Protein AF-K8PT10-F1 (afdb_monomer_lite)

Sequence (78 aa):
MKKILIGAAFAMIGAVGAYAQTAVVSEYYVVRDSNTKTCTVVDKKPTGTTTTIVDNGVFKTRTEAETGMKTIKVCTEK

Foldseek 3Di:
DDDDDDDDDDDDDPPPDDPPPPPVLQKWFWWAFQPVLATDIDSDDDPDPRIDGDPPGIGRDPVVNVVVLVVRCSNVPD

Structure (mmCIF, N/CA/C/O backbone):
data_AF-K8PT10-F1
#
_entry.id   AF-K8PT10-F1
#
loop_
_atom_site.group_PDB
_atom_site.id
_atom_site.type_symbol
_atom_site.label_atom_id
_atom_site.label_alt_id
_atom_site.label_comp_id
_atom_site.label_asym_id
_atom_site.label_entity_id
_atom_site.label_seq_id
_atom_site.pdbx_PDB_ins_code
_atom_site.Cartn_x
_atom_site.Cartn_y
_atom_site.Cartn_z
_atom_site.occupancy
_atom_site.B_iso_or_equiv
_atom_site.auth_seq_id
_atom_site.auth_comp_id
_atom_site.auth_asym_id
_atom_site.auth_atom_id
_atom_site.pdbx_PDB_model_num
ATOM 1 N N . MET A 1 1 ? 69.220 4.387 -6.972 1.00 47.72 1 MET A N 1
ATOM 2 C CA . MET A 1 1 ? 68.644 5.536 -7.709 1.00 47.72 1 MET A CA 1
ATOM 3 C C . MET A 1 1 ? 67.656 5.055 -8.772 1.00 47.72 1 MET A C 1
ATOM 5 O O . MET A 1 1 ? 68.089 4.748 -9.873 1.00 47.72 1 MET A O 1
ATOM 9 N N . LYS A 1 2 ? 66.352 5.017 -8.477 1.00 37.78 2 LYS A N 1
ATOM 10 C CA . LYS A 1 2 ? 65.290 5.451 -9.405 1.00 37.78 2 LYS A CA 1
ATOM 11 C C . LYS A 1 2 ? 63.973 5.507 -8.626 1.00 37.78 2 LYS A C 1
ATOM 13 O O . LYS A 1 2 ? 63.542 4.520 -8.047 1.00 37.78 2 LYS A O 1
ATOM 18 N N . LYS A 1 3 ? 63.429 6.715 -8.531 1.00 47.19 3 LYS A N 1
ATOM 19 C CA . LYS A 1 3 ? 62.188 7.056 -7.841 1.00 47.19 3 LYS A CA 1
ATOM 20 C C . LYS A 1 3 ? 61.033 6.586 -8.725 1.00 47.19 3 LYS A C 1
ATOM 22 O O . LYS A 1 3 ? 60.973 7.023 -9.870 1.00 47.19 3 LYS A O 1
ATOM 27 N N . ILE A 1 4 ? 60.142 5.740 -8.217 1.00 53.94 4 ILE A N 1
ATOM 28 C CA . ILE A 1 4 ? 58.827 5.535 -8.831 1.00 53.94 4 ILE A CA 1
ATOM 29 C C . ILE A 1 4 ? 57.819 6.136 -7.861 1.00 53.94 4 ILE A C 1
ATOM 31 O O . ILE A 1 4 ? 57.503 5.576 -6.817 1.00 53.94 4 ILE A O 1
ATOM 35 N N . LEU A 1 5 ? 57.450 7.370 -8.183 1.00 57.47 5 LEU A N 1
ATOM 36 C CA . LEU A 1 5 ? 56.320 8.078 -7.615 1.00 57.47 5 LEU A CA 1
ATOM 37 C C . LEU A 1 5 ? 55.062 7.695 -8.408 1.00 57.47 5 LEU A C 1
ATOM 39 O O . LEU A 1 5 ? 55.153 7.377 -9.592 1.00 57.47 5 LEU A O 1
ATOM 43 N N . ILE A 1 6 ? 53.922 7.936 -7.760 1.00 57.00 6 ILE A N 1
ATOM 44 C CA . ILE A 1 6 ? 52.570 8.116 -8.311 1.00 57.00 6 ILE A CA 1
ATOM 45 C C . ILE A 1 6 ? 51.722 6.840 -8.401 1.00 57.00 6 ILE A C 1
ATOM 47 O O . ILE A 1 6 ? 51.988 5.936 -9.185 1.00 57.00 6 ILE A O 1
ATOM 51 N N . GLY A 1 7 ? 50.629 6.847 -7.627 1.00 44.34 7 GLY A N 1
ATOM 52 C CA . GLY A 1 7 ? 49.466 5.994 -7.870 1.00 44.34 7 GLY A CA 1
ATOM 53 C C . GLY A 1 7 ? 48.693 5.542 -6.630 1.00 44.34 7 GLY A C 1
ATOM 54 O O . GLY A 1 7 ? 48.219 4.413 -6.612 1.00 44.34 7 GLY A O 1
ATOM 55 N N . ALA A 1 8 ? 48.590 6.352 -5.571 1.00 51.59 8 ALA A N 1
ATOM 56 C CA . ALA A 1 8 ? 47.762 6.003 -4.417 1.00 51.59 8 ALA A CA 1
ATOM 57 C C . ALA A 1 8 ? 46.269 6.235 -4.713 1.00 51.59 8 ALA A C 1
ATOM 59 O O . ALA A 1 8 ? 45.861 7.365 -4.951 1.00 51.59 8 ALA A O 1
ATOM 60 N N . ALA A 1 9 ? 45.516 5.133 -4.628 1.00 52.16 9 ALA A N 1
ATOM 61 C CA . ALA A 1 9 ? 44.145 4.990 -4.133 1.00 52.16 9 ALA A CA 1
ATOM 62 C C . ALA A 1 9 ? 43.019 5.816 -4.788 1.00 52.16 9 ALA A C 1
ATOM 64 O O . ALA A 1 9 ? 42.974 7.029 -4.685 1.00 52.16 9 ALA A O 1
ATOM 65 N N . PHE A 1 10 ? 42.019 5.122 -5.337 1.00 49.69 10 PHE A N 1
ATOM 66 C CA . PHE A 1 10 ? 40.732 4.914 -4.658 1.00 49.69 10 PHE A CA 1
ATOM 67 C C . PHE A 1 10 ? 39.982 3.791 -5.386 1.00 49.69 10 PHE A C 1
ATOM 69 O O . PHE A 1 10 ? 39.481 3.958 -6.495 1.00 49.69 10 PHE A O 1
ATOM 76 N N . ALA A 1 11 ? 39.936 2.617 -4.756 1.00 60.25 11 ALA A N 1
ATOM 77 C CA . ALA A 1 11 ? 38.986 1.577 -5.111 1.00 60.25 11 ALA A CA 1
ATOM 78 C C . ALA A 1 11 ? 37.589 2.082 -4.730 1.00 60.25 11 ALA A C 1
ATOM 80 O O . ALA A 1 11 ? 37.307 2.272 -3.549 1.00 60.25 11 ALA A O 1
ATOM 81 N N . MET A 1 12 ? 36.730 2.324 -5.717 1.00 57.09 12 MET A N 1
ATOM 82 C CA . MET A 1 12 ? 35.318 2.623 -5.491 1.00 57.09 12 MET A CA 1
ATOM 83 C C . MET A 1 12 ? 34.485 1.546 -6.176 1.00 57.09 12 MET A C 1
ATOM 85 O O . MET A 1 12 ? 34.372 1.466 -7.395 1.00 57.09 12 MET A O 1
ATOM 89 N N . ILE A 1 13 ? 33.981 0.685 -5.301 1.00 62.50 13 ILE A N 1
ATOM 90 C CA . ILE A 1 13 ? 32.880 -0.261 -5.426 1.00 62.50 13 ILE A CA 1
ATOM 91 C C . ILE A 1 13 ? 31.844 0.189 -6.465 1.00 62.50 13 ILE A C 1
ATOM 93 O O . ILE A 1 13 ? 31.134 1.170 -6.271 1.00 62.50 13 ILE A O 1
ATOM 97 N N . GLY A 1 14 ? 31.710 -0.591 -7.534 1.00 48.75 14 GLY A N 1
ATOM 98 C CA . GLY A 1 14 ? 30.500 -0.642 -8.343 1.00 48.75 14 GLY A CA 1
ATOM 99 C C . GLY A 1 14 ? 29.759 -1.921 -7.993 1.00 48.75 14 GLY A C 1
ATOM 100 O O . GLY A 1 14 ? 29.925 -2.929 -8.673 1.00 48.75 14 GLY A O 1
ATOM 101 N N . ALA A 1 15 ? 28.998 -1.909 -6.897 1.00 55.19 15 ALA A N 1
ATOM 102 C CA . ALA A 1 15 ? 27.999 -2.937 -6.649 1.00 55.19 15 ALA A CA 1
ATOM 103 C C . ALA A 1 15 ? 27.014 -2.879 -7.821 1.00 55.19 15 ALA A C 1
ATOM 105 O O . ALA A 1 15 ? 26.186 -1.972 -7.899 1.00 55.19 15 ALA A O 1
ATOM 106 N N . VAL A 1 16 ? 27.158 -3.803 -8.771 1.00 57.69 16 VAL A N 1
ATOM 107 C CA . VAL A 1 16 ? 26.168 -4.000 -9.824 1.00 57.69 16 VAL A CA 1
ATOM 108 C C . VAL A 1 16 ? 24.934 -4.492 -9.091 1.00 57.69 16 VAL A C 1
ATOM 110 O O . VAL A 1 16 ? 24.888 -5.628 -8.618 1.00 57.69 16 VAL A O 1
ATOM 113 N N . GLY A 1 17 ? 24.018 -3.552 -8.856 1.00 50.12 17 GLY A N 1
ATOM 114 C CA . GLY A 1 17 ? 22.800 -3.772 -8.106 1.00 50.12 17 GLY A CA 1
ATOM 115 C C . GLY A 1 17 ? 22.124 -5.020 -8.634 1.00 50.12 17 GLY A C 1
ATOM 116 O O . GLY A 1 17 ? 21.954 -5.180 -9.842 1.00 50.12 17 GLY A O 1
ATOM 117 N N . ALA A 1 18 ? 21.775 -5.913 -7.712 1.00 48.72 18 ALA A N 1
ATOM 118 C CA . ALA A 1 18 ? 20.842 -6.980 -7.980 1.00 48.72 18 ALA A CA 1
ATOM 119 C C . ALA A 1 18 ? 19.617 -6.339 -8.637 1.00 48.72 18 ALA A C 1
ATOM 121 O O . ALA A 1 18 ? 18.848 -5.636 -7.980 1.00 48.72 18 ALA A O 1
ATOM 122 N N . TYR A 1 19 ? 19.476 -6.533 -9.948 1.00 48.94 19 TYR A N 1
ATOM 123 C CA . TYR A 1 19 ? 18.236 -6.268 -10.645 1.00 48.94 19 TYR A CA 1
ATOM 124 C C . TYR A 1 19 ? 17.227 -7.198 -9.990 1.00 48.94 19 TYR A C 1
ATOM 126 O O . TYR A 1 19 ? 17.184 -8.399 -10.262 1.00 48.94 19 TYR A O 1
ATOM 134 N N . ALA A 1 20 ? 16.489 -6.647 -9.029 1.00 49.06 20 ALA A N 1
ATOM 135 C CA . ALA A 1 20 ? 15.270 -7.227 -8.533 1.00 49.06 20 ALA A CA 1
ATOM 136 C C . ALA A 1 20 ? 14.405 -7.443 -9.770 1.00 49.06 20 ALA A C 1
ATOM 138 O O . ALA A 1 20 ? 13.856 -6.495 -10.321 1.00 49.06 20 ALA A O 1
ATOM 139 N N . GLN A 1 21 ? 14.432 -8.683 -10.257 1.00 46.03 21 GLN A N 1
ATOM 140 C CA . GLN A 1 21 ? 13.426 -9.337 -11.070 1.00 46.03 21 GLN A CA 1
ATOM 141 C C . GLN A 1 21 ? 12.138 -8.517 -11.056 1.00 46.03 21 GLN A C 1
ATOM 143 O O . GLN A 1 21 ? 11.359 -8.562 -10.103 1.00 46.03 21 GLN A O 1
ATOM 148 N N . THR A 1 22 ? 11.964 -7.702 -12.094 1.00 49.31 22 THR A N 1
ATOM 149 C CA . THR A 1 22 ? 10.714 -7.013 -12.365 1.00 49.31 22 THR A CA 1
ATOM 150 C C . THR A 1 22 ? 9.723 -8.104 -12.716 1.00 49.31 22 THR A C 1
ATOM 152 O O . THR A 1 22 ? 9.533 -8.444 -13.883 1.00 49.31 22 THR A O 1
ATOM 155 N N . ALA A 1 23 ? 9.117 -8.698 -11.688 1.00 53.72 23 ALA A N 1
ATOM 156 C CA . ALA A 1 23 ? 7.782 -9.230 -11.827 1.00 53.72 23 ALA A CA 1
ATOM 157 C C . ALA A 1 23 ? 6.994 -8.119 -12.518 1.00 53.72 23 ALA A C 1
ATOM 159 O O . ALA A 1 23 ? 6.993 -6.977 -12.051 1.00 53.72 23 ALA A O 1
ATOM 160 N N . VAL A 1 24 ? 6.454 -8.423 -13.694 1.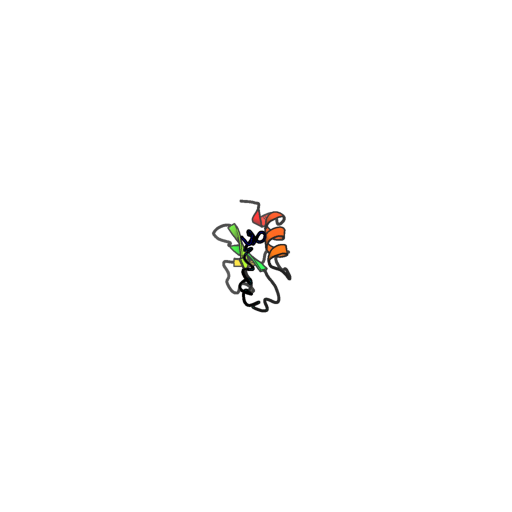00 55.12 24 VAL A N 1
ATOM 161 C CA . VAL A 1 24 ? 5.705 -7.478 -14.520 1.00 55.12 24 VAL A CA 1
ATOM 162 C C . VAL A 1 24 ? 4.365 -7.256 -13.826 1.00 55.12 24 VAL A C 1
ATOM 164 O O . VAL A 1 24 ? 3.331 -7.784 -14.221 1.00 55.12 24 VAL A O 1
ATOM 167 N N . VAL A 1 25 ? 4.411 -6.564 -12.694 1.00 61.12 25 VAL A N 1
ATOM 168 C CA . VAL A 1 25 ? 3.249 -6.163 -11.924 1.00 61.12 25 VAL A CA 1
ATOM 169 C C . VAL A 1 25 ? 2.614 -5.053 -12.735 1.00 61.12 25 VAL A C 1
ATOM 171 O O . VAL A 1 25 ? 3.147 -3.951 -12.823 1.00 61.12 25 VAL A O 1
ATOM 174 N N . SER A 1 26 ? 1.528 -5.392 -13.422 1.00 71.44 26 SER A N 1
ATOM 175 C CA . SER A 1 26 ? 0.826 -4.462 -14.305 1.00 71.44 26 SER A CA 1
ATOM 176 C C . SER A 1 26 ? 0.222 -3.306 -13.508 1.00 71.44 26 SER A C 1
ATOM 178 O O . SER A 1 26 ? 0.151 -2.183 -13.998 1.00 71.44 26 SER A O 1
ATOM 180 N N . GLU A 1 27 ? -0.200 -3.599 -12.276 1.00 85.31 27 GLU A N 1
ATOM 181 C CA . GLU A 1 27 ? -0.887 -2.678 -11.384 1.00 85.31 27 GLU A CA 1
ATOM 182 C C . GLU A 1 27 ? -0.567 -3.035 -9.926 1.00 85.31 27 GLU A C 1
ATOM 184 O O . GLU A 1 27 ? -0.537 -4.204 -9.543 1.00 85.31 27 GLU A O 1
ATOM 189 N N . TYR A 1 28 ? -0.347 -2.014 -9.111 1.00 89.56 28 TYR A N 1
ATOM 190 C CA . TYR A 1 28 ? -0.225 -2.088 -7.664 1.00 89.56 28 TYR A CA 1
ATOM 191 C C . TY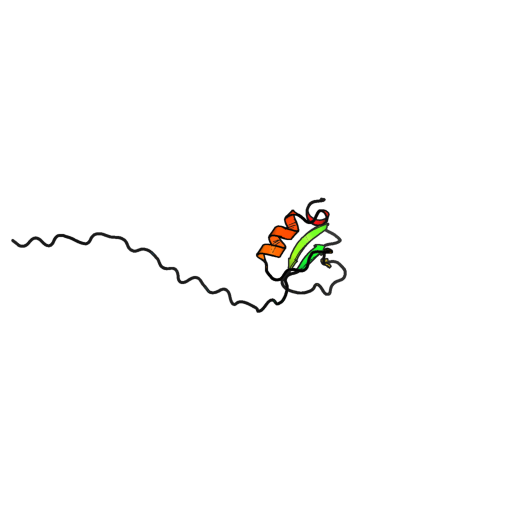R A 1 28 ? -1.536 -1.640 -7.031 1.00 89.56 28 TYR A C 1
ATOM 193 O O . TYR A 1 28 ? -2.157 -0.680 -7.485 1.00 89.56 28 TYR A O 1
ATOM 201 N N . TYR A 1 29 ? -1.938 -2.304 -5.955 1.00 89.81 29 TYR A N 1
ATOM 202 C CA . TYR A 1 29 ? -3.182 -2.022 -5.256 1.00 89.81 29 TYR A CA 1
ATOM 203 C C . TYR A 1 29 ? -2.889 -1.656 -3.808 1.00 89.81 29 TYR A C 1
ATOM 205 O O . TYR A 1 29 ? -2.193 -2.373 -3.097 1.00 89.81 29 TYR A O 1
ATOM 213 N N . VAL A 1 30 ? -3.449 -0.552 -3.346 1.00 91.44 30 VAL A N 1
ATOM 214 C CA . VAL A 1 30 ? -3.544 -0.211 -1.938 1.00 91.44 30 VAL A CA 1
ATOM 215 C C . VAL A 1 30 ? -4.808 -0.864 -1.419 1.00 91.44 30 VAL A C 1
ATOM 217 O O . VAL A 1 30 ? -5.913 -0.591 -1.890 1.00 91.44 30 VAL A O 1
ATOM 220 N N . VAL A 1 31 ? -4.639 -1.749 -0.452 1.00 91.88 31 VAL A N 1
ATOM 221 C CA . VAL A 1 31 ? -5.736 -2.486 0.159 1.00 91.88 31 VAL A CA 1
ATOM 222 C C . VAL A 1 31 ? -5.819 -2.148 1.630 1.00 91.88 31 VAL A C 1
ATOM 224 O O . VAL A 1 31 ? -4.794 -1.996 2.293 1.00 91.88 31 VAL A O 1
ATOM 227 N N . ARG A 1 32 ? -7.040 -2.040 2.144 1.00 90.44 32 ARG A N 1
ATOM 228 C CA . ARG A 1 32 ? -7.322 -1.870 3.563 1.00 90.44 32 ARG A CA 1
ATOM 229 C C . ARG A 1 32 ? -7.871 -3.161 4.136 1.00 90.44 32 ARG A C 1
ATOM 231 O O . ARG A 1 32 ? 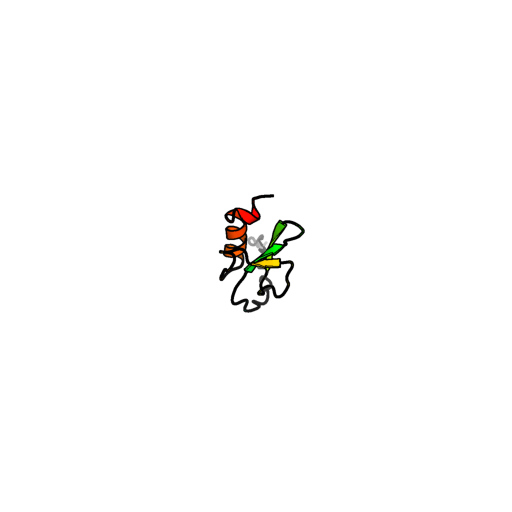-8.853 -3.702 3.622 1.00 90.44 32 ARG A O 1
ATOM 238 N N . ASP A 1 33 ? -7.262 -3.605 5.224 1.00 89.06 33 ASP A N 1
ATOM 239 C CA . ASP A 1 33 ? -7.795 -4.694 6.030 1.00 89.06 33 ASP A CA 1
ATOM 240 C C . ASP A 1 33 ? -8.963 -4.189 6.889 1.00 89.06 33 ASP A C 1
ATOM 242 O O . ASP A 1 33 ? -8.868 -3.169 7.579 1.00 89.06 33 ASP A O 1
ATOM 246 N N . SER A 1 34 ? -10.096 -4.881 6.836 1.00 84.88 34 SER A N 1
ATOM 247 C CA . SER A 1 34 ? -11.310 -4.494 7.552 1.00 84.88 34 SER A CA 1
ATOM 248 C C . SER A 1 34 ? -11.239 -4.758 9.059 1.00 84.88 34 SER A C 1
ATOM 250 O O . SER A 1 34 ? -11.955 -4.081 9.806 1.00 84.88 34 SER A O 1
ATOM 252 N N . ASN A 1 35 ? -10.364 -5.665 9.503 1.00 85.12 35 ASN A N 1
ATOM 253 C CA . ASN A 1 35 ? -10.164 -6.045 10.901 1.00 85.12 35 ASN A CA 1
ATOM 254 C C . ASN A 1 35 ? -9.186 -5.095 11.586 1.00 85.12 35 ASN A C 1
ATOM 256 O O . ASN A 1 35 ? -9.495 -4.533 12.634 1.00 85.12 35 ASN A O 1
ATOM 260 N N . THR A 1 36 ? -8.016 -4.887 10.979 1.00 87.06 36 THR A N 1
ATOM 261 C CA . THR A 1 36 ? -6.941 -4.075 11.573 1.00 87.06 36 THR A CA 1
ATOM 262 C C . THR A 1 36 ? -6.970 -2.619 11.115 1.00 87.06 36 THR A C 1
ATOM 264 O O . THR A 1 36 ? -6.135 -1.820 11.544 1.00 87.06 36 THR A O 1
ATOM 267 N N . LYS A 1 37 ? -7.899 -2.273 10.210 1.00 85.50 37 LYS A N 1
ATOM 268 C CA . LYS A 1 37 ? -8.063 -0.944 9.592 1.00 85.50 37 LYS A CA 1
ATOM 269 C C . LYS A 1 37 ? -6.796 -0.407 8.920 1.00 85.50 37 LYS A C 1
ATOM 271 O O . LYS A 1 37 ? -6.724 0.779 8.616 1.00 85.50 37 LYS A O 1
ATOM 276 N N . THR A 1 38 ? -5.817 -1.269 8.654 1.00 86.56 38 THR A N 1
ATOM 277 C CA . THR A 1 38 ? -4.493 -0.893 8.149 1.00 86.56 38 THR A CA 1
ATOM 278 C C . THR A 1 38 ? -4.457 -0.976 6.632 1.00 86.56 38 THR A C 1
ATOM 280 O O . THR A 1 38 ? -5.025 -1.900 6.050 1.00 86.56 38 THR A O 1
ATOM 283 N N . CYS A 1 39 ? -3.767 -0.034 5.991 1.00 89.62 39 CYS A N 1
ATOM 284 C CA . CYS A 1 39 ? -3.531 -0.077 4.554 1.00 89.62 39 CYS A CA 1
ATOM 285 C C . CYS A 1 39 ? -2.182 -0.713 4.217 1.00 89.62 39 CYS A C 1
ATOM 287 O O . CYS A 1 39 ? -1.202 -0.512 4.933 1.00 89.62 39 CYS A O 1
ATOM 289 N N . THR A 1 40 ? -2.124 -1.442 3.106 1.00 90.19 40 THR A N 1
ATOM 290 C CA . THR A 1 40 ? -0.904 -2.066 2.573 1.00 90.19 40 THR A CA 1
ATOM 291 C C . THR A 1 40 ? -0.890 -1.996 1.051 1.00 90.19 40 THR A C 1
ATOM 293 O O . THR A 1 40 ? -1.945 -2.031 0.422 1.00 90.19 40 THR A O 1
ATOM 296 N N . VAL A 1 41 ? 0.301 -1.893 0.455 1.00 90.06 41 VAL A N 1
ATOM 297 C CA . VAL A 1 41 ? 0.474 -2.024 -0.998 1.00 90.06 41 VAL A CA 1
ATOM 298 C C . VAL A 1 41 ? 0.695 -3.491 -1.334 1.00 90.06 41 VAL A C 1
ATOM 300 O O . VAL A 1 41 ? 1.599 -4.122 -0.787 1.00 90.06 41 VAL A O 1
ATOM 303 N N . VAL A 1 42 ? -0.088 -4.009 -2.269 1.00 88.62 42 VAL A N 1
ATOM 304 C CA . VAL A 1 42 ? 0.048 -5.352 -2.827 1.00 88.62 42 VAL A CA 1
ATOM 305 C C . VAL A 1 42 ? 0.229 -5.270 -4.340 1.00 88.62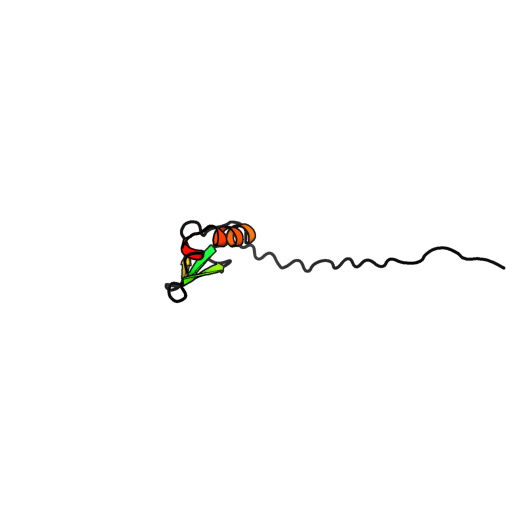 42 VAL A C 1
ATOM 307 O O . VAL A 1 42 ? -0.322 -4.395 -5.003 1.00 88.62 42 VAL A O 1
ATOM 310 N N . ASP A 1 43 ? 1.011 -6.184 -4.903 1.00 87.31 43 ASP A N 1
ATOM 311 C CA . ASP A 1 43 ? 1.227 -6.306 -6.350 1.00 87.31 43 ASP A CA 1
ATOM 312 C C . ASP A 1 43 ? 0.129 -7.106 -7.070 1.00 87.31 43 ASP A C 1
ATOM 314 O O . ASP A 1 43 ? 0.162 -7.282 -8.286 1.00 87.31 43 ASP A O 1
ATOM 318 N N . LYS A 1 44 ? -0.857 -7.616 -6.325 1.00 83.38 44 LYS A N 1
ATOM 319 C CA . LYS A 1 44 ? -1.966 -8.397 -6.875 1.00 83.38 44 LYS A CA 1
ATOM 320 C C . LYS A 1 44 ? -3.290 -7.895 -6.360 1.00 83.38 44 LYS A C 1
ATOM 322 O O . LYS A 1 44 ? -3.415 -7.501 -5.203 1.00 83.38 44 LYS A O 1
ATOM 327 N N . LYS A 1 45 ? -4.302 -7.999 -7.214 1.00 84.12 45 LYS A N 1
ATOM 328 C CA . LYS A 1 45 ? -5.674 -7.697 -6.837 1.00 84.12 45 LYS A CA 1
ATOM 329 C C . LYS A 1 45 ? -6.097 -8.614 -5.677 1.00 84.12 45 LYS A C 1
ATOM 331 O O . LYS A 1 45 ? -5.988 -9.835 -5.822 1.00 84.12 45 LYS A O 1
ATOM 336 N N . PRO A 1 46 ? -6.574 -8.072 -4.543 1.00 82.81 46 PRO A N 1
ATOM 337 C CA . PRO A 1 46 ? -7.082 -8.893 -3.452 1.00 82.81 46 PRO A CA 1
ATOM 338 C C . PRO A 1 46 ? -8.308 -9.686 -3.924 1.00 82.81 46 PRO A C 1
ATOM 340 O O . PRO A 1 46 ? -9.203 -9.146 -4.573 1.00 82.81 46 PRO A O 1
ATOM 343 N N . THR A 1 47 ? -8.338 -10.976 -3.601 1.00 82.81 47 THR A N 1
ATOM 344 C CA . THR A 1 47 ? -9.461 -11.888 -3.887 1.00 82.81 47 THR A CA 1
ATOM 345 C C . THR A 1 47 ? -10.254 -12.257 -2.631 1.00 82.81 47 THR A C 1
ATOM 347 O O . THR A 1 47 ? -11.265 -12.948 -2.722 1.00 82.81 47 THR A O 1
ATOM 350 N N . GLY A 1 48 ? -9.788 -11.819 -1.458 1.00 80.44 48 GLY A N 1
ATOM 351 C CA . GLY A 1 48 ? -10.427 -12.072 -0.171 1.00 80.44 48 GLY A CA 1
ATOM 352 C C . GLY A 1 48 ? -11.545 -11.080 0.154 1.00 80.44 48 GLY A C 1
ATOM 353 O O . GLY A 1 48 ? -11.731 -10.071 -0.519 1.00 80.44 48 GLY A O 1
ATOM 354 N N . THR A 1 49 ? -12.276 -11.366 1.230 1.00 79.38 49 THR A N 1
ATOM 355 C CA . THR A 1 49 ? -13.340 -10.501 1.773 1.00 79.38 49 THR A CA 1
ATOM 356 C C . THR A 1 49 ? -12.861 -9.586 2.901 1.00 79.38 49 THR A C 1
ATOM 358 O O . THR A 1 49 ? -13.545 -8.628 3.251 1.00 79.38 49 THR A O 1
ATOM 361 N N . THR A 1 50 ? -11.693 -9.865 3.485 1.00 82.69 50 THR A N 1
ATOM 362 C CA . THR A 1 50 ? -11.126 -9.087 4.596 1.00 82.69 50 THR A CA 1
ATOM 363 C C . THR A 1 50 ? -10.298 -7.896 4.129 1.00 82.69 50 THR A C 1
ATOM 365 O O . THR A 1 50 ? -10.193 -6.912 4.854 1.00 82.69 50 THR A O 1
ATOM 368 N N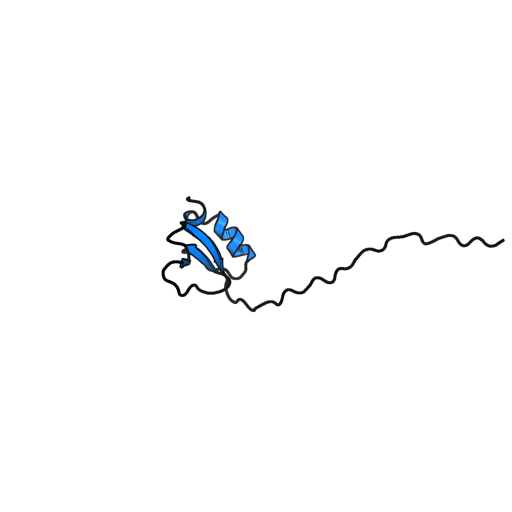 . THR A 1 51 ? -9.738 -7.950 2.920 1.00 87.44 51 THR A N 1
ATOM 369 C CA . THR A 1 51 ? -8.953 -6.867 2.327 1.00 87.44 51 THR A CA 1
ATOM 370 C C . THR A 1 51 ? -9.687 -6.289 1.129 1.00 87.44 51 THR A C 1
ATOM 372 O O . THR A 1 51 ? -10.066 -6.995 0.199 1.00 87.44 51 THR A O 1
ATOM 375 N N . THR A 1 52 ? -9.906 -4.980 1.155 1.00 89.06 52 THR A N 1
ATOM 376 C CA . THR A 1 52 ? -10.623 -4.261 0.095 1.00 89.06 52 THR A CA 1
ATOM 377 C C . THR A 1 52 ? -9.706 -3.227 -0.522 1.00 89.06 52 THR A C 1
ATOM 379 O O . THR A 1 52 ? -8.926 -2.595 0.184 1.00 89.06 52 THR A O 1
ATOM 382 N N . ILE A 1 53 ? -9.763 -3.072 -1.843 1.00 88.44 53 ILE A N 1
ATOM 383 C CA . ILE A 1 53 ? -9.022 -2.014 -2.533 1.00 88.44 53 ILE A CA 1
ATOM 384 C C . ILE A 1 53 ? -9.645 -0.691 -2.100 1.00 88.44 53 ILE A C 1
ATOM 386 O O . ILE A 1 53 ? -10.863 -0.534 -2.174 1.00 88.44 53 ILE A O 1
ATOM 390 N N . VAL A 1 54 ? -8.827 0.236 -1.610 1.00 86.94 54 VAL A N 1
ATOM 391 C CA . VAL A 1 54 ? -9.311 1.589 -1.302 1.00 86.94 54 VAL A CA 1
ATOM 392 C C . VAL A 1 54 ? -9.638 2.306 -2.613 1.00 86.94 54 VAL A C 1
ATOM 394 O O . VAL A 1 54 ? -9.000 2.010 -3.613 1.00 86.94 54 VAL A O 1
ATOM 397 N N . ASP A 1 55 ? -10.611 3.220 -2.640 1.00 80.06 55 ASP A N 1
ATOM 398 C CA . ASP A 1 55 ? -11.183 3.771 -3.887 1.00 80.06 55 ASP A CA 1
ATOM 399 C C . ASP A 1 55 ? -10.138 4.140 -4.960 1.00 80.06 55 ASP A C 1
ATOM 401 O O . ASP A 1 55 ? -10.081 3.529 -6.026 1.00 80.06 55 ASP A O 1
ATOM 405 N N . ASN A 1 56 ? -9.232 5.073 -4.646 1.00 81.25 56 ASN A N 1
ATOM 406 C CA . ASN A 1 56 ? -8.117 5.469 -5.519 1.00 81.25 56 ASN A CA 1
ATOM 407 C C . ASN A 1 56 ? -6.857 4.618 -5.287 1.00 81.25 56 ASN A C 1
ATOM 409 O O . ASN A 1 56 ? -5.735 5.104 -5.380 1.00 81.25 56 ASN A O 1
ATOM 413 N N . GLY A 1 57 ? -7.037 3.357 -4.918 1.00 85.62 57 GLY A N 1
ATOM 414 C CA . GLY A 1 57 ? -5.978 2.454 -4.499 1.00 85.62 57 GLY A CA 1
ATOM 415 C C . GLY A 1 57 ? -5.243 1.772 -5.643 1.00 85.62 57 GLY A C 1
ATOM 416 O O . GLY A 1 57 ? -4.348 0.993 -5.364 1.00 85.62 57 GLY A O 1
ATOM 417 N N . VAL A 1 58 ? -5.599 2.001 -6.906 1.00 89.69 58 VAL A N 1
ATOM 418 C CA . VAL A 1 58 ? -4.964 1.330 -8.051 1.00 89.69 58 VAL A CA 1
ATOM 419 C C . VAL A 1 58 ? -3.901 2.234 -8.666 1.00 89.69 58 VAL A C 1
ATOM 421 O O . VAL A 1 58 ? -4.189 3.364 -9.054 1.00 89.69 58 VAL A O 1
ATOM 424 N N . PHE A 1 59 ? -2.678 1.729 -8.785 1.00 89.81 59 PHE A N 1
ATOM 425 C CA . PHE A 1 59 ? -1.511 2.480 -9.241 1.00 89.81 59 PHE A CA 1
ATOM 426 C C . PHE A 1 59 ? -0.697 1.677 -10.248 1.00 89.81 59 PHE A C 1
ATOM 428 O O . PHE A 1 59 ? -0.720 0.452 -10.245 1.00 89.81 59 PHE A O 1
ATOM 435 N N . LYS A 1 60 ? 0.071 2.356 -11.100 1.00 87.38 60 LYS A N 1
ATOM 436 C CA . LYS A 1 60 ? 0.955 1.685 -12.069 1.00 87.38 60 LYS A CA 1
ATOM 437 C C . LYS A 1 60 ? 2.315 1.350 -11.471 1.00 87.38 60 LYS A C 1
ATOM 439 O O . LYS A 1 60 ? 2.978 0.425 -11.927 1.00 87.38 60 LYS A O 1
ATOM 444 N N . THR A 1 61 ? 2.727 2.086 -10.441 1.00 87.62 61 THR A N 1
ATOM 445 C CA . THR A 1 61 ? 4.002 1.873 -9.758 1.00 87.62 61 THR A CA 1
ATOM 446 C C . THR A 1 61 ? 3.823 1.737 -8.250 1.00 87.62 61 THR A C 1
ATOM 448 O O . THR A 1 61 ? 2.907 2.300 -7.645 1.00 87.62 61 THR A O 1
ATOM 451 N N . ARG A 1 62 ? 4.754 1.016 -7.617 1.00 84.94 62 ARG A N 1
ATOM 452 C CA . ARG A 1 62 ? 4.797 0.872 -6.158 1.00 84.94 62 ARG A CA 1
ATOM 453 C C . ARG A 1 62 ? 4.968 2.218 -5.453 1.00 84.94 62 ARG A C 1
ATOM 455 O O . ARG A 1 62 ? 4.306 2.468 -4.455 1.00 84.94 62 ARG A O 1
ATOM 462 N N . THR A 1 63 ? 5.825 3.088 -5.983 1.00 88.69 63 THR A N 1
ATOM 463 C CA . THR A 1 63 ? 6.113 4.405 -5.398 1.00 88.69 63 THR A CA 1
ATOM 464 C C . THR A 1 63 ? 4.872 5.296 -5.356 1.00 88.69 63 THR A C 1
ATOM 466 O O . THR A 1 63 ? 4.633 5.984 -4.360 1.00 88.69 63 THR A O 1
ATOM 469 N N . GLU A 1 64 ? 4.054 5.271 -6.413 1.00 87.31 64 GLU A N 1
ATOM 470 C CA . GLU A 1 64 ? 2.772 5.982 -6.435 1.00 87.31 64 GLU A CA 1
ATOM 471 C C . GLU A 1 64 ? 1.804 5.414 -5.397 1.00 87.31 64 GLU A C 1
ATOM 473 O O . GLU A 1 64 ? 1.192 6.190 -4.669 1.00 87.31 64 GLU A O 1
ATOM 478 N N . ALA A 1 65 ? 1.723 4.087 -5.263 1.00 88.62 65 ALA A N 1
ATOM 479 C CA . ALA A 1 65 ? 0.886 3.445 -4.251 1.00 88.62 65 ALA A CA 1
ATOM 480 C C . ALA A 1 65 ? 1.312 3.795 -2.816 1.00 88.62 65 ALA A C 1
ATOM 482 O O . ALA A 1 65 ? 0.474 4.148 -1.985 1.00 88.62 65 ALA A O 1
ATOM 483 N N . GLU A 1 66 ? 2.614 3.769 -2.527 1.00 87.75 66 GLU A N 1
ATOM 484 C CA . GLU A 1 66 ? 3.168 4.141 -1.217 1.00 87.75 66 GLU A CA 1
ATOM 485 C C . GLU A 1 66 ? 2.944 5.625 -0.891 1.00 87.75 66 GLU A C 1
ATOM 487 O O . GLU A 1 66 ? 2.732 5.993 0.268 1.00 87.75 66 GLU A O 1
ATOM 492 N N . THR A 1 67 ? 2.960 6.487 -1.908 1.00 89.00 67 THR A N 1
ATOM 493 C CA . THR A 1 67 ? 2.658 7.916 -1.749 1.00 89.00 67 THR A CA 1
ATOM 494 C C . THR A 1 67 ? 1.159 8.141 -1.569 1.00 89.00 67 THR A C 1
ATOM 496 O O . THR A 1 67 ? 0.754 8.875 -0.668 1.00 89.00 67 THR A O 1
ATOM 499 N N . GLY A 1 68 ? 0.333 7.461 -2.366 1.00 86.44 68 GLY A N 1
ATOM 500 C CA . GLY A 1 68 ? -1.122 7.485 -2.275 1.00 86.44 68 GLY A CA 1
ATOM 501 C C . GLY A 1 68 ? -1.617 7.035 -0.904 1.00 86.44 68 GLY A C 1
ATOM 502 O O . GLY A 1 68 ? -2.468 7.691 -0.316 1.00 86.44 68 GLY A O 1
ATOM 503 N N . MET A 1 69 ? -1.012 6.004 -0.309 1.00 86.56 69 MET A N 1
ATOM 504 C CA . MET A 1 69 ? -1.339 5.572 1.058 1.00 86.56 69 MET A CA 1
ATOM 505 C C . MET A 1 69 ? -1.265 6.691 2.105 1.00 86.56 69 MET A C 1
ATOM 507 O O . MET A 1 69 ? -1.996 6.642 3.090 1.00 86.56 69 MET A O 1
ATOM 511 N N . LYS A 1 70 ? -0.404 7.695 1.907 1.00 84.94 70 LYS A N 1
ATOM 512 C CA . LYS A 1 70 ? -0.244 8.825 2.837 1.00 84.94 70 LYS A CA 1
ATOM 513 C C . LYS A 1 70 ? -1.271 9.934 2.616 1.00 84.94 70 LYS A C 1
ATOM 515 O O . LYS A 1 70 ? -1.461 10.760 3.501 1.00 84.94 70 LYS A O 1
ATOM 520 N N . THR A 1 71 ? -1.887 9.991 1.438 1.00 85.00 71 THR A N 1
ATOM 521 C CA . THR A 1 71 ? -2.891 11.004 1.079 1.00 85.00 71 THR A CA 1
ATOM 522 C C . THR A 1 71 ? -4.316 10.467 1.190 1.00 85.00 71 THR A C 1
ATOM 524 O O . THR A 1 71 ? -5.267 11.236 1.335 1.00 85.00 71 THR A O 1
ATOM 527 N N . ILE A 1 72 ? -4.473 9.145 1.153 1.00 85.50 72 ILE A N 1
ATOM 528 C CA . ILE A 1 72 ? -5.749 8.460 1.302 1.00 85.50 72 ILE A CA 1
ATOM 529 C C . ILE A 1 72 ? -6.183 8.536 2.768 1.00 85.50 72 ILE A C 1
ATOM 531 O O . ILE A 1 72 ? -5.639 7.848 3.631 1.00 85.50 72 ILE A O 1
ATOM 535 N N . LYS A 1 73 ? -7.212 9.350 3.035 1.00 82.81 73 LYS A N 1
ATOM 536 C CA . LYS A 1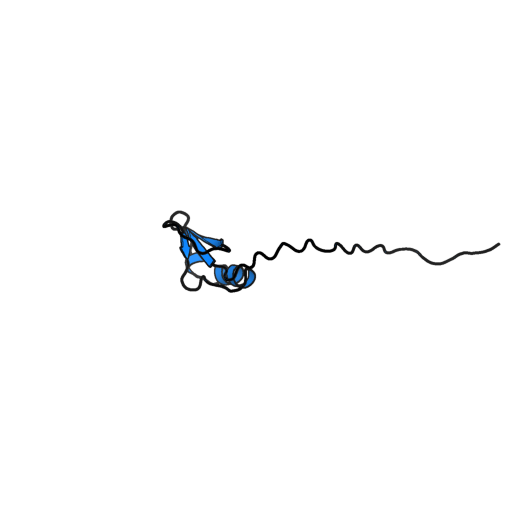 73 ? -7.742 9.581 4.389 1.00 82.81 73 LYS A CA 1
ATOM 537 C C . LYS A 1 73 ? -8.051 8.287 5.126 1.00 82.81 73 LYS A C 1
ATOM 539 O O . LYS A 1 73 ? -7.595 8.112 6.242 1.00 82.81 73 LYS A O 1
ATOM 544 N N . VAL A 1 74 ? -8.691 7.329 4.460 1.00 83.06 74 VAL A N 1
ATOM 545 C CA . VAL A 1 74 ? -9.057 6.035 5.053 1.00 83.06 74 VAL A CA 1
ATOM 546 C C . VAL A 1 74 ? -7.847 5.170 5.470 1.00 83.06 74 VAL A C 1
ATOM 548 O O . VAL A 1 74 ? -8.000 4.229 6.248 1.00 83.06 74 VAL A O 1
ATOM 551 N N . CYS A 1 75 ? -6.645 5.493 4.979 1.00 83.50 75 CYS A N 1
ATOM 552 C CA . CYS A 1 75 ? -5.376 4.876 5.373 1.00 83.50 75 CYS A CA 1
ATOM 553 C C . CYS A 1 75 ? -4.632 5.650 6.469 1.00 83.50 75 CYS A C 1
ATOM 555 O O . CYS A 1 75 ? -3.771 5.082 7.139 1.00 83.50 75 CYS A O 1
ATOM 557 N N . THR A 1 76 ? -4.953 6.931 6.652 1.00 80.31 76 THR A N 1
ATOM 558 C CA . THR A 1 76 ? -4.384 7.798 7.695 1.00 80.31 76 THR A CA 1
ATOM 559 C C . THR A 1 76 ? -5.301 7.963 8.908 1.00 80.31 76 THR A C 1
ATOM 561 O O . THR A 1 76 ? -4.834 8.311 9.989 1.00 80.31 76 THR A O 1
ATOM 564 N N . GLU A 1 77 ? -6.600 7.724 8.736 1.00 70.81 77 GLU A N 1
ATOM 565 C CA . GLU A 1 77 ? -7.612 7.697 9.787 1.00 70.81 77 GLU A CA 1
ATOM 566 C C . GLU A 1 77 ? -7.498 6.359 10.522 1.00 70.81 77 GLU A C 1
ATOM 568 O O . GLU A 1 77 ? -7.830 5.299 9.981 1.00 70.81 77 GLU A O 1
ATOM 573 N N . LYS A 1 78 ? -6.943 6.428 11.735 1.00 56.97 78 LYS A N 1
ATOM 574 C CA . LYS A 1 78 ? -6.747 5.296 12.641 1.00 56.97 78 LYS A CA 1
ATOM 575 C C . LYS A 1 78 ? -7.995 5.031 13.470 1.00 56.97 78 LYS A C 1
ATOM 577 O O . LYS A 1 78 ? -8.541 6.016 14.010 1.00 56.97 78 LYS A O 1
#

Secondary structure (DSSP, 8-state):
-------------------------S-EEEEEETTT--EEEESS---SSSEEEEEEEEESSHHHHHHHHHH-HHHH--

pLDDT: mean 74.58, std 16.46, range [37.78, 91.88]

Organism: NCBI:txid883078

Radius of gyration: 23.19 Å; chains: 1; bounding box: 82×23×27 Å